Protein AF-A0A7C2ARU2-F1 (afdb_monomer_lite)

Foldseek 3Di:
DDDDDDDDQADDFDDKDFDDDDPVLQVQLCVQQVHSDDDSSLLSSCLSGMDTVNHRDHSVNCVRHDPVVSLVVLVVCVVVPSVVHNVVVVVVVPPPDPPDPDD

Sequence (103 aa):
MKVIRKEAKKLTVNTIEVREPVVEDLIRAEMIAGTSEGLKFALALISEIALFDGKKYTMEDLMHLGVRDFLGLSKAISGFGLEELAKELSSSQGKETLDSQKS

Secondary structure (DSSP, 8-state):
----------B--S-EEEPPP-HHHHHHHHHHHTSSSHHHHHHHHHHHHEEETTB---HHHHTTB-HHHHHHHHHHTGGGTTHHHHHHHHHHHTTSSSSS---

pLDDT: mean 78.81, std 15.44, range [41.94, 94.25]

Structure (mmCIF, N/CA/C/O backbone):
data_AF-A0A7C2ARU2-F1
#
_entry.id   AF-A0A7C2ARU2-F1
#
loop_
_atom_site.group_PDB
_atom_site.id
_atom_site.type_symbol
_atom_site.label_atom_id
_atom_site.label_alt_id
_atom_site.label_comp_id
_atom_site.label_asym_id
_atom_site.label_entity_id
_atom_site.label_seq_id
_atom_site.pdbx_PDB_ins_code
_atom_site.Cartn_x
_atom_site.Cartn_y
_atom_site.Cartn_z
_atom_site.occupancy
_atom_site.B_iso_or_equiv
_atom_site.auth_seq_id
_atom_site.auth_comp_id
_atom_site.auth_asym_id
_atom_site.auth_atom_id
_atom_site.pdbx_PDB_model_num
ATOM 1 N N . MET A 1 1 ? -30.084 -12.044 -14.812 1.00 52.22 1 MET A N 1
ATOM 2 C CA . MET A 1 1 ? -29.108 -12.419 -13.762 1.00 52.22 1 MET A CA 1
ATOM 3 C C . MET A 1 1 ? -29.348 -11.534 -12.546 1.00 52.22 1 MET A C 1
ATOM 5 O O . MET A 1 1 ? -29.447 -10.329 -12.727 1.00 52.22 1 MET A O 1
ATOM 9 N N . LYS A 1 2 ? -29.507 -12.092 -11.338 1.00 69.06 2 LYS A N 1
ATOM 10 C CA . LYS A 1 2 ? -29.722 -11.298 -10.115 1.00 69.06 2 LYS A CA 1
ATOM 11 C C . LYS A 1 2 ? -28.382 -11.100 -9.407 1.00 69.06 2 LYS A C 1
ATOM 13 O O . LYS A 1 2 ? -27.774 -12.077 -8.984 1.00 69.06 2 LYS A O 1
ATOM 18 N N . VAL A 1 3 ? -27.924 -9.856 -9.298 1.00 76.69 3 VAL A N 1
ATOM 19 C CA . VAL A 1 3 ? -26.685 -9.504 -8.587 1.00 76.69 3 VAL A CA 1
ATOM 20 C C . VAL A 1 3 ? -27.028 -9.194 -7.133 1.00 76.69 3 VAL A C 1
ATOM 22 O O . VAL A 1 3 ? -27.870 -8.342 -6.862 1.00 76.69 3 VAL A O 1
ATOM 25 N N . ILE A 1 4 ? -26.388 -9.891 -6.194 1.00 82.00 4 ILE A N 1
ATOM 26 C CA . ILE A 1 4 ? -26.550 -9.673 -4.751 1.00 82.00 4 ILE A CA 1
ATOM 27 C C . ILE A 1 4 ? -25.211 -9.169 -4.216 1.00 82.00 4 ILE A C 1
ATOM 29 O O . ILE A 1 4 ? -24.211 -9.882 -4.283 1.00 82.00 4 ILE A O 1
ATOM 33 N N . ARG A 1 5 ? -25.183 -7.938 -3.697 1.00 78.56 5 ARG A N 1
ATOM 34 C CA . ARG A 1 5 ? -23.985 -7.366 -3.070 1.00 78.56 5 ARG A CA 1
ATOM 35 C C . ARG A 1 5 ? -23.844 -7.929 -1.657 1.00 78.56 5 ARG A C 1
ATOM 37 O O . ARG A 1 5 ? -24.791 -7.870 -0.879 1.00 78.56 5 ARG A O 1
ATOM 44 N N . LYS A 1 6 ? -22.670 -8.473 -1.339 1.00 82.06 6 LYS A N 1
ATOM 45 C CA . LYS A 1 6 ? -22.298 -8.914 0.010 1.00 82.06 6 LYS A CA 1
ATOM 46 C C . LYS A 1 6 ? -21.176 -8.033 0.535 1.00 82.06 6 LYS A C 1
ATOM 48 O O . LYS A 1 6 ? -20.359 -7.543 -0.245 1.00 82.06 6 LYS A O 1
ATOM 53 N N . GLU A 1 7 ? -21.138 -7.841 1.846 1.00 74.75 7 GLU A N 1
ATOM 54 C CA . GLU A 1 7 ? -20.013 -7.168 2.482 1.00 74.75 7 GLU A CA 1
ATOM 55 C C . GLU A 1 7 ? -18.765 -8.048 2.410 1.00 74.75 7 GLU A C 1
ATOM 57 O O . GLU A 1 7 ? -18.801 -9.245 2.697 1.00 74.75 7 GLU A O 1
ATOM 62 N N . ALA A 1 8 ? -17.660 -7.440 1.989 1.00 75.62 8 ALA A N 1
ATOM 63 C CA . ALA A 1 8 ? -16.345 -8.054 2.047 1.00 75.62 8 ALA A CA 1
ATOM 64 C C . ALA A 1 8 ? -15.729 -7.799 3.427 1.00 75.62 8 ALA A C 1
ATOM 66 O O . ALA A 1 8 ? -15.949 -6.739 4.017 1.00 75.62 8 ALA A O 1
ATOM 67 N N . LYS A 1 9 ? -14.916 -8.741 3.912 1.00 73.94 9 LYS A N 1
ATOM 68 C CA . LYS A 1 9 ? -14.062 -8.519 5.082 1.00 73.94 9 LYS A CA 1
ATOM 69 C C . LYS A 1 9 ? -13.030 -7.453 4.703 1.00 73.94 9 LYS A C 1
ATOM 71 O O . LYS A 1 9 ? -12.187 -7.709 3.848 1.00 73.94 9 LYS A O 1
ATOM 76 N N . LYS A 1 10 ? -13.159 -6.259 5.279 1.00 76.69 10 LYS A N 1
ATOM 77 C CA . LYS A 1 10 ? -12.299 -5.106 4.993 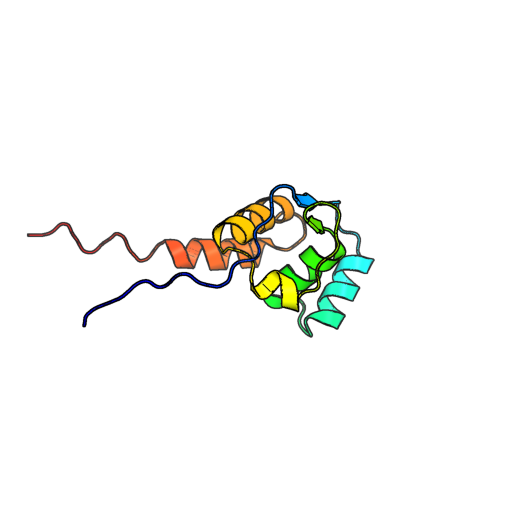1.00 76.69 10 LYS A CA 1
ATOM 78 C C . LYS A 1 10 ? -11.405 -4.815 6.183 1.00 76.69 10 LYS A C 1
ATOM 80 O O . LYS A 1 10 ? -11.853 -4.914 7.326 1.00 76.69 10 LYS A O 1
ATOM 85 N N . LEU A 1 11 ? -10.171 -4.427 5.895 1.00 79.62 11 LEU A N 1
ATOM 86 C CA . LEU A 1 11 ? -9.335 -3.739 6.862 1.00 79.62 11 LEU A CA 1
ATOM 87 C C . LEU A 1 11 ? -9.920 -2.336 7.067 1.00 79.62 11 LEU A C 1
ATOM 89 O O . LEU A 1 11 ? -10.026 -1.564 6.115 1.00 79.62 11 LEU A O 1
ATOM 93 N N . THR A 1 12 ? -10.350 -2.035 8.289 1.00 78.12 12 THR A N 1
ATOM 94 C CA . THR A 1 12 ? -10.858 -0.710 8.657 1.00 78.12 12 THR A CA 1
ATOM 95 C C . THR A 1 12 ? -9.718 0.070 9.285 1.00 78.12 12 THR A C 1
ATOM 97 O O . THR A 1 12 ? -9.170 -0.376 10.291 1.00 78.12 12 THR A O 1
ATOM 100 N N . VAL A 1 13 ? -9.367 1.208 8.693 1.00 80.75 13 VAL A N 1
ATOM 101 C CA . VAL A 1 13 ? -8.254 2.049 9.142 1.00 80.75 13 VAL A CA 1
ATOM 102 C C . VAL A 1 13 ? -8.738 3.486 9.233 1.00 80.75 13 VAL A C 1
ATOM 104 O O . VAL A 1 13 ? -9.455 3.936 8.337 1.00 80.75 13 VAL A O 1
ATOM 107 N N . ASN A 1 14 ? -8.372 4.199 10.297 1.00 84.12 14 ASN A N 1
ATOM 108 C CA . ASN A 1 14 ? -8.776 5.597 10.474 1.00 84.12 14 ASN A CA 1
ATOM 109 C C . ASN A 1 14 ? -7.679 6.563 10.026 1.00 84.12 14 ASN A C 1
ATOM 111 O O . ASN A 1 14 ? -7.974 7.561 9.368 1.00 84.12 14 ASN A O 1
ATOM 115 N N . THR A 1 15 ? -6.426 6.250 10.359 1.00 86.75 15 THR A N 1
ATOM 116 C CA . THR A 1 15 ? -5.271 7.098 10.059 1.00 86.75 15 THR A CA 1
ATOM 117 C C . THR A 1 15 ? -4.239 6.319 9.265 1.00 86.75 15 THR A C 1
ATOM 119 O O . THR A 1 15 ? -3.884 5.197 9.627 1.00 86.75 15 THR A O 1
ATOM 122 N N . ILE A 1 16 ? -3.731 6.934 8.196 1.00 89.50 16 ILE A N 1
ATOM 123 C CA . ILE A 1 16 ? -2.628 6.386 7.412 1.00 89.50 16 ILE A CA 1
ATOM 124 C C . ILE A 1 16 ? -1.528 7.436 7.328 1.00 89.50 16 ILE A C 1
ATOM 126 O O . ILE A 1 16 ? -1.741 8.536 6.818 1.00 89.50 16 ILE A O 1
ATOM 130 N N . GLU A 1 17 ? -0.362 7.090 7.853 1.00 90.25 17 GLU A N 1
ATOM 131 C CA . GLU A 1 17 ? 0.839 7.914 7.824 1.00 90.25 17 GLU A CA 1
ATOM 132 C C . GLU A 1 17 ? 1.767 7.349 6.761 1.00 90.25 17 GLU A C 1
ATOM 134 O O . GLU A 1 17 ? 2.186 6.199 6.853 1.00 90.25 17 GLU A O 1
ATOM 139 N N . VAL A 1 18 ? 2.073 8.145 5.742 1.00 90.12 18 VAL A N 1
ATOM 140 C CA . VAL A 1 18 ? 2.950 7.744 4.642 1.00 90.12 18 VAL A CA 1
ATOM 141 C C . VAL A 1 18 ? 4.200 8.603 4.703 1.00 90.12 18 VAL A C 1
ATOM 143 O O . VAL A 1 18 ? 4.102 9.831 4.716 1.00 90.12 18 VAL A O 1
ATOM 146 N N . ARG A 1 19 ? 5.371 7.967 4.737 1.00 91.12 19 ARG A N 1
ATOM 147 C CA . ARG A 1 19 ? 6.649 8.671 4.573 1.00 91.12 19 ARG A CA 1
ATOM 148 C C . ARG A 1 19 ? 7.096 8.650 3.117 1.00 91.12 19 ARG A C 1
ATOM 150 O O . ARG A 1 19 ? 6.686 7.789 2.342 1.00 91.12 19 ARG A O 1
ATOM 157 N N . GLU A 1 20 ? 7.995 9.565 2.783 1.00 88.56 20 GLU A N 1
ATOM 158 C CA . GLU A 1 20 ? 8.686 9.542 1.499 1.00 88.56 20 GLU A CA 1
ATOM 159 C C . GLU A 1 20 ? 9.461 8.214 1.334 1.00 88.56 20 GLU A C 1
ATOM 161 O O . GLU A 1 20 ? 10.196 7.813 2.254 1.00 88.56 20 GLU A O 1
ATOM 166 N N . PRO A 1 21 ? 9.265 7.492 0.214 1.00 90.06 21 PRO A N 1
ATOM 167 C CA . PRO A 1 21 ? 10.011 6.278 -0.082 1.00 90.06 21 PRO A CA 1
ATOM 168 C C . PRO A 1 21 ? 11.462 6.604 -0.433 1.00 90.06 21 PRO A C 1
ATOM 170 O O . PRO A 1 21 ? 11.751 7.561 -1.150 1.00 90.06 21 PRO A O 1
ATOM 173 N N . VAL A 1 22 ? 12.379 5.754 0.022 1.00 91.44 22 VAL A N 1
ATOM 174 C CA . VAL A 1 22 ? 13.779 5.752 -0.415 1.00 91.44 22 VAL A CA 1
ATOM 175 C C . VAL A 1 22 ? 14.043 4.574 -1.353 1.00 91.44 22 VAL A C 1
ATOM 177 O O . VAL A 1 22 ? 13.250 3.640 -1.444 1.00 91.44 22 VA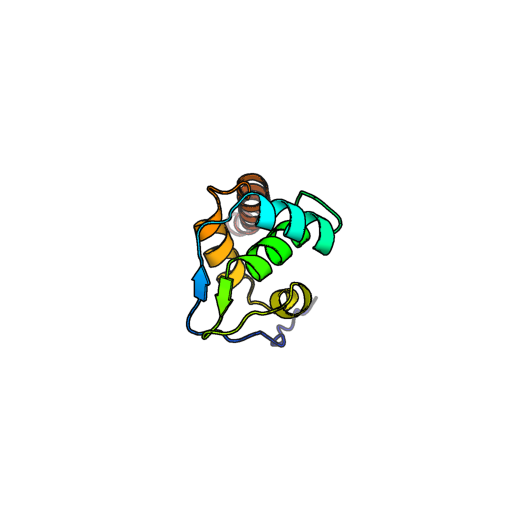L A O 1
ATOM 180 N N . VAL A 1 23 ? 15.190 4.581 -2.039 1.00 91.50 23 VAL A N 1
ATOM 181 C CA . VAL A 1 23 ? 15.568 3.518 -2.994 1.00 91.50 23 VAL A CA 1
ATOM 182 C C . VAL A 1 23 ? 15.540 2.126 -2.350 1.00 91.50 23 VAL A C 1
ATOM 184 O O . VAL A 1 23 ? 15.132 1.160 -2.988 1.00 91.50 23 VAL A O 1
ATOM 187 N N . GLU A 1 24 ? 15.924 2.016 -1.075 1.00 94.25 24 GLU A N 1
ATOM 188 C CA . GLU A 1 24 ? 15.873 0.750 -0.338 1.00 94.25 24 GLU A CA 1
ATOM 189 C C . GLU A 1 24 ? 14.449 0.176 -0.256 1.00 94.25 24 GLU A C 1
ATOM 191 O O . GLU A 1 24 ? 14.273 -1.036 -0.378 1.00 94.25 24 GLU A O 1
ATOM 196 N N . ASP A 1 25 ? 13.432 1.030 -0.118 1.00 93.44 25 ASP A N 1
ATOM 197 C CA . ASP A 1 25 ? 12.035 0.597 -0.057 1.00 93.44 25 ASP A CA 1
ATOM 198 C C . ASP A 1 25 ? 11.566 0.033 -1.393 1.00 93.44 25 ASP A C 1
ATOM 200 O O . ASP A 1 25 ? 10.834 -0.951 -1.416 1.00 93.44 25 ASP A O 1
ATOM 204 N N . LEU A 1 26 ? 12.021 0.615 -2.507 1.00 90.31 26 LEU A N 1
ATOM 205 C CA . LEU A 1 26 ? 11.708 0.115 -3.847 1.00 90.31 26 LEU A CA 1
ATOM 206 C C . LEU A 1 26 ? 12.303 -1.281 -4.059 1.00 90.31 26 LEU A C 1
ATOM 208 O O . LEU A 1 26 ? 11.605 -2.185 -4.514 1.00 90.31 26 LEU A O 1
ATOM 212 N N . ILE A 1 27 ? 13.563 -1.482 -3.658 1.00 93.00 27 ILE A N 1
ATOM 213 C CA . ILE A 1 27 ? 14.236 -2.787 -3.751 1.00 93.00 27 ILE A CA 1
ATOM 214 C C . ILE A 1 27 ? 13.524 -3.818 -2.864 1.00 93.00 27 ILE A C 1
ATOM 216 O O . ILE A 1 27 ? 13.281 -4.948 -3.288 1.00 93.00 27 ILE A O 1
ATOM 220 N N . ARG A 1 28 ? 13.149 -3.441 -1.635 1.00 94.06 28 ARG A N 1
ATOM 221 C CA . ARG A 1 28 ? 12.392 -4.317 -0.724 1.00 94.06 28 ARG A CA 1
ATOM 222 C C . ARG A 1 28 ? 11.015 -4.661 -1.280 1.00 94.06 28 ARG A C 1
ATOM 224 O O . ARG A 1 28 ? 10.634 -5.829 -1.247 1.00 94.06 28 ARG A O 1
ATOM 231 N N . ALA A 1 29 ? 10.303 -3.683 -1.831 1.00 92.69 29 ALA A N 1
ATOM 232 C CA . ALA A 1 29 ? 8.999 -3.887 -2.444 1.00 92.69 29 ALA A CA 1
ATOM 233 C C . ALA A 1 29 ? 9.071 -4.865 -3.623 1.00 92.69 29 ALA A C 1
ATOM 235 O O . ALA A 1 29 ? 8.244 -5.771 -3.709 1.00 92.69 29 ALA A O 1
ATOM 236 N N . GLU A 1 30 ? 10.085 -4.742 -4.483 1.00 91.50 30 GLU A N 1
ATOM 237 C CA . GLU A 1 30 ? 10.314 -5.674 -5.592 1.00 91.50 30 GLU A CA 1
ATOM 238 C C . GLU A 1 30 ? 10.616 -7.094 -5.088 1.00 91.50 30 GLU A C 1
ATOM 240 O O . GLU A 1 30 ? 10.027 -8.057 -5.583 1.00 91.50 30 GLU A O 1
ATOM 245 N N . MET A 1 31 ? 11.463 -7.234 -4.061 1.00 93.56 31 MET A N 1
ATOM 246 C CA . MET A 1 31 ? 11.771 -8.537 -3.454 1.00 93.56 31 MET A CA 1
ATOM 247 C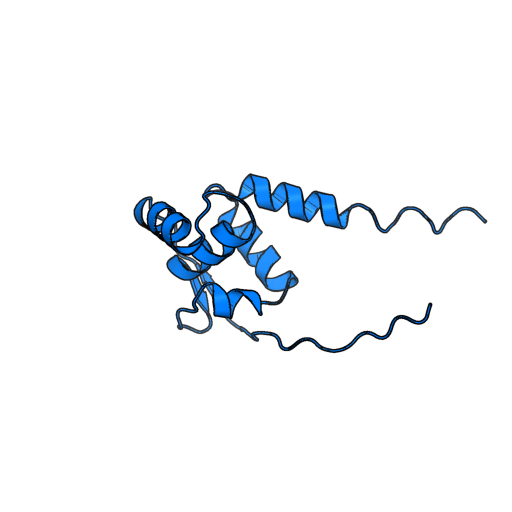 C . MET A 1 31 ? 10.532 -9.215 -2.852 1.00 93.56 31 MET A C 1
ATOM 249 O O . MET A 1 31 ? 10.386 -10.430 -2.976 1.00 93.56 31 MET A O 1
ATOM 253 N N . ILE A 1 32 ? 9.647 -8.446 -2.210 1.00 93.12 32 ILE A N 1
ATOM 254 C CA . ILE A 1 32 ? 8.403 -8.955 -1.612 1.00 93.12 32 ILE A CA 1
ATOM 255 C C . ILE A 1 32 ? 7.386 -9.312 -2.704 1.00 93.12 32 ILE A C 1
ATOM 257 O O . ILE A 1 32 ? 6.788 -10.387 -2.677 1.00 93.12 32 ILE A O 1
ATOM 261 N N . ALA A 1 33 ? 7.189 -8.425 -3.681 1.00 90.88 33 ALA A N 1
ATOM 262 C CA . ALA A 1 33 ? 6.172 -8.590 -4.716 1.00 90.88 33 ALA A CA 1
ATOM 263 C C . ALA A 1 33 ? 6.565 -9.601 -5.808 1.00 90.88 33 ALA A C 1
ATOM 265 O O . ALA A 1 33 ? 5.682 -10.142 -6.485 1.00 90.88 33 ALA A O 1
ATOM 266 N N . GLY A 1 34 ? 7.867 -9.828 -6.014 1.00 91.69 34 GLY A N 1
ATOM 267 C CA . GLY A 1 34 ? 8.413 -10.606 -7.130 1.00 91.69 34 GLY A CA 1
ATOM 268 C C . GLY A 1 34 ? 8.244 -9.923 -8.493 1.00 91.69 34 GLY A C 1
ATOM 269 O O . GLY A 1 34 ? 8.316 -10.582 -9.529 1.00 91.69 34 GLY A O 1
ATOM 270 N N . THR A 1 35 ? 7.947 -8.624 -8.500 1.00 87.19 35 THR A N 1
ATOM 271 C CA . THR A 1 35 ? 7.747 -7.792 -9.690 1.00 87.19 35 THR A CA 1
ATOM 272 C C . THR A 1 35 ? 8.002 -6.331 -9.335 1.00 87.19 35 THR A C 1
ATOM 274 O O . THR A 1 35 ? 7.751 -5.923 -8.202 1.00 87.19 35 THR A O 1
ATOM 277 N N . SER A 1 36 ? 8.476 -5.549 -10.301 1.00 82.81 36 SER A N 1
ATOM 278 C CA . SER A 1 36 ? 8.699 -4.106 -10.179 1.00 82.81 36 SER A CA 1
ATOM 279 C C . SER A 1 36 ? 7.470 -3.266 -10.553 1.00 82.81 36 SER A C 1
ATOM 281 O O . SER A 1 36 ? 7.534 -2.042 -10.516 1.00 82.81 36 SER A O 1
ATOM 283 N N . GLU A 1 37 ? 6.358 -3.896 -10.954 1.00 81.31 37 GLU A N 1
ATOM 284 C CA . GLU A 1 37 ? 5.202 -3.201 -11.530 1.00 81.31 37 GLU A CA 1
ATOM 285 C C . GLU A 1 37 ? 3.851 -3.735 -11.015 1.00 81.31 37 GLU A C 1
ATOM 287 O O . GLU A 1 37 ? 3.725 -4.827 -10.451 1.00 81.31 37 GLU A O 1
ATOM 292 N N . GLY A 1 38 ? 2.801 -2.936 -11.223 1.00 82.69 38 GLY A N 1
ATOM 293 C CA . GLY A 1 38 ? 1.412 -3.306 -10.949 1.00 82.69 38 GLY A CA 1
ATOM 294 C C . GLY A 1 38 ? 0.994 -3.280 -9.472 1.00 82.69 38 GLY A C 1
ATOM 295 O O . GLY A 1 38 ? 1.682 -2.769 -8.586 1.00 82.69 38 GLY A O 1
ATOM 296 N N . LEU A 1 39 ? -0.194 -3.837 -9.199 1.00 84.31 39 LEU A N 1
ATOM 297 C CA . LEU A 1 39 ? -0.848 -3.784 -7.879 1.00 84.31 39 LEU A CA 1
ATOM 298 C C . LEU A 1 39 ? -0.025 -4.436 -6.760 1.00 84.31 39 LEU A C 1
ATOM 300 O O . LEU A 1 39 ? -0.057 -3.965 -5.627 1.00 84.31 39 LEU A O 1
ATOM 304 N N . LYS A 1 40 ? 0.699 -5.520 -7.061 1.00 88.94 40 LYS A N 1
ATOM 305 C CA . LYS A 1 40 ? 1.500 -6.237 -6.058 1.00 88.94 40 LYS A CA 1
ATOM 306 C C . LYS A 1 40 ? 2.682 -5.402 -5.586 1.00 88.94 40 LYS A C 1
ATOM 308 O O . LYS A 1 40 ? 2.863 -5.255 -4.384 1.00 88.94 40 LYS A O 1
ATOM 313 N N . PHE A 1 41 ? 3.421 -4.819 -6.529 1.00 89.31 41 PHE A N 1
ATOM 314 C CA . PHE A 1 41 ? 4.519 -3.910 -6.220 1.00 89.31 41 PHE A CA 1
ATOM 315 C C . PHE A 1 41 ? 4.029 -2.709 -5.408 1.00 89.31 41 PHE A C 1
ATOM 317 O O . PHE A 1 41 ? 4.605 -2.378 -4.379 1.00 89.31 41 PHE A O 1
ATOM 324 N N . ALA A 1 42 ? 2.904 -2.115 -5.809 1.00 87.31 42 ALA A N 1
ATOM 325 C CA . ALA A 1 42 ? 2.300 -1.006 -5.081 1.00 87.31 42 ALA A CA 1
ATOM 326 C C . ALA A 1 42 ? 1.929 -1.351 -3.635 1.00 87.31 42 ALA A C 1
ATOM 328 O O . ALA A 1 42 ? 2.230 -0.581 -2.728 1.00 87.31 42 ALA A O 1
ATOM 329 N N . LEU A 1 43 ? 1.290 -2.500 -3.404 1.00 90.94 43 LEU A N 1
ATOM 330 C CA . LEU A 1 43 ? 0.947 -2.944 -2.052 1.00 90.94 43 LEU A CA 1
ATOM 331 C C . LEU A 1 43 ? 2.199 -3.232 -1.217 1.00 90.94 43 LEU A C 1
ATOM 333 O O . LEU A 1 43 ? 2.244 -2.843 -0.051 1.00 90.94 43 LEU A O 1
ATOM 337 N N . ALA A 1 44 ? 3.218 -3.853 -1.813 1.00 92.81 44 ALA A N 1
ATOM 338 C CA . ALA A 1 44 ? 4.494 -4.097 -1.150 1.00 92.81 44 ALA A CA 1
ATOM 339 C C . ALA A 1 44 ? 5.201 -2.781 -0.782 1.00 92.81 44 ALA A C 1
ATOM 341 O O . ALA A 1 44 ? 5.635 -2.608 0.356 1.00 92.81 44 ALA A O 1
ATOM 342 N N . LEU A 1 45 ? 5.232 -1.804 -1.688 1.00 91.25 45 LEU A N 1
ATOM 343 C CA . LEU A 1 45 ? 5.801 -0.489 -1.405 1.00 91.25 45 LEU A CA 1
ATOM 344 C C . LEU A 1 45 ? 5.041 0.215 -0.279 1.00 91.25 45 LEU A C 1
ATOM 346 O O . LEU A 1 45 ? 5.660 0.689 0.670 1.00 91.25 45 LEU A O 1
ATOM 350 N N . ILE A 1 46 ? 3.705 0.220 -0.333 1.00 92.00 46 ILE A N 1
ATOM 351 C CA . ILE A 1 46 ? 2.863 0.791 0.726 1.00 92.00 46 ILE A CA 1
ATOM 352 C C . ILE A 1 46 ? 3.155 0.117 2.076 1.00 92.00 46 ILE A C 1
ATOM 354 O O . ILE A 1 46 ? 3.262 0.820 3.077 1.00 92.00 46 ILE A O 1
ATOM 358 N N . SER A 1 47 ? 3.344 -1.206 2.126 1.00 93.88 47 SER A N 1
ATOM 359 C CA . SER A 1 47 ? 3.684 -1.900 3.382 1.00 93.88 47 SER A CA 1
ATOM 360 C C . SER A 1 47 ? 5.022 -1.461 3.993 1.00 93.88 47 SER A C 1
ATOM 362 O O . SER A 1 47 ? 5.186 -1.464 5.218 1.00 93.88 47 SER A O 1
ATOM 364 N N . GLU A 1 48 ? 5.972 -1.013 3.170 1.00 94.06 48 GLU A N 1
ATOM 365 C CA . GLU A 1 48 ? 7.279 -0.556 3.646 1.00 94.06 48 GLU A CA 1
ATOM 366 C C . GLU A 1 48 ? 7.254 0.882 4.182 1.00 94.06 48 GLU A C 1
ATOM 368 O O . GLU A 1 48 ? 7.966 1.197 5.152 1.00 94.06 48 GLU A O 1
ATOM 373 N N . ILE A 1 49 ? 6.417 1.737 3.585 1.00 92.44 49 ILE A N 1
ATOM 374 C CA . ILE A 1 49 ? 6.441 3.194 3.795 1.00 92.44 49 ILE A CA 1
ATOM 375 C C . ILE A 1 49 ? 5.225 3.753 4.540 1.00 92.44 49 ILE A C 1
ATOM 377 O O . ILE A 1 49 ? 5.234 4.933 4.890 1.00 92.44 49 ILE A O 1
ATOM 381 N N . ALA A 1 50 ? 4.190 2.947 4.783 1.00 92.31 50 ALA A N 1
ATOM 382 C CA . ALA A 1 50 ? 2.977 3.394 5.455 1.00 92.31 50 ALA A CA 1
ATOM 383 C C . ALA A 1 50 ? 2.770 2.730 6.824 1.00 92.31 50 ALA A C 1
ATOM 385 O O . ALA A 1 50 ? 3.032 1.541 7.023 1.00 92.31 50 ALA A O 1
ATOM 386 N N . LEU A 1 51 ? 2.247 3.515 7.763 1.00 92.94 51 LEU A N 1
ATOM 387 C CA . LEU A 1 51 ? 1.693 3.048 9.028 1.00 92.94 51 LEU A CA 1
ATOM 388 C C . LEU A 1 51 ? 0.187 3.283 9.029 1.00 92.94 51 LEU A C 1
ATOM 390 O O . LEU A 1 51 ? -0.292 4.347 8.651 1.00 92.94 51 LEU A O 1
ATOM 394 N N . PHE A 1 52 ? -0.553 2.292 9.497 1.00 91.94 52 PHE A N 1
ATOM 395 C CA . PHE A 1 52 ? -2.008 2.275 9.541 1.00 91.94 52 PHE A CA 1
ATOM 396 C C . PHE A 1 52 ? -2.413 2.177 11.010 1.00 91.94 52 PHE A C 1
ATOM 398 O O . PHE A 1 52 ? -2.112 1.180 11.673 1.00 91.94 52 PHE A O 1
ATOM 405 N N . ASP A 1 53 ? -3.020 3.235 11.543 1.00 90.56 53 ASP A N 1
ATOM 406 C CA . ASP A 1 53 ? -3.291 3.393 12.978 1.00 90.56 53 ASP A CA 1
ATOM 407 C C . ASP A 1 53 ? -2.037 3.123 13.850 1.00 90.56 53 ASP A C 1
ATOM 409 O O . ASP A 1 53 ? -2.093 2.461 14.890 1.00 90.56 53 ASP A O 1
ATOM 413 N N . GLY A 1 54 ? -0.872 3.589 13.380 1.00 91.00 54 GLY A N 1
ATOM 414 C CA . GLY A 1 54 ? 0.427 3.417 14.041 1.00 91.00 54 GLY A CA 1
ATOM 415 C C . GLY A 1 54 ? 1.060 2.025 13.902 1.00 91.00 54 GLY A C 1
ATOM 416 O O . GLY A 1 54 ? 2.080 1.757 14.539 1.00 91.00 54 GLY A O 1
ATOM 417 N N . LYS A 1 55 ? 0.489 1.124 13.091 1.00 92.69 55 LYS A N 1
ATOM 418 C CA . LYS A 1 55 ? 1.005 -0.239 12.876 1.00 92.69 55 LYS A CA 1
ATOM 419 C C . LYS A 1 55 ? 1.467 -0.457 11.439 1.00 92.69 55 LYS A C 1
ATOM 421 O O . LYS A 1 55 ? 0.841 0.025 10.498 1.00 92.69 55 LYS A O 1
ATOM 426 N N . LYS A 1 56 ? 2.534 -1.244 11.275 1.00 92.81 56 LYS A N 1
ATOM 427 C CA . LYS A 1 56 ? 2.897 -1.820 9.975 1.00 92.81 56 LYS A CA 1
ATOM 428 C C . LYS A 1 56 ? 1.982 -2.999 9.658 1.00 92.81 56 LYS A C 1
ATOM 430 O O . LYS A 1 56 ? 1.706 -3.818 10.534 1.00 92.81 56 LYS A O 1
ATOM 435 N N . TYR A 1 57 ? 1.571 -3.082 8.402 1.00 93.44 57 TYR A N 1
ATOM 436 C CA . TYR A 1 57 ? 0.856 -4.220 7.835 1.00 93.44 57 TYR A CA 1
ATOM 437 C C . TYR A 1 57 ? 1.673 -4.811 6.699 1.00 93.44 57 TYR A C 1
ATOM 439 O O . TYR A 1 57 ? 2.396 -4.084 6.022 1.00 93.44 57 TYR A O 1
ATOM 447 N N . THR A 1 58 ? 1.557 -6.119 6.507 1.00 92.94 58 THR A N 1
ATOM 448 C CA . THR A 1 58 ? 2.202 -6.821 5.393 1.00 92.94 58 THR A CA 1
ATOM 449 C C . THR A 1 58 ? 1.463 -6.571 4.082 1.00 92.94 58 THR A C 1
ATOM 451 O O . THR A 1 58 ? 0.316 -6.116 4.077 1.00 92.94 58 THR A O 1
ATOM 454 N N . MET A 1 59 ? 2.092 -6.900 2.954 1.00 91.38 59 MET A N 1
ATOM 455 C CA . MET A 1 59 ? 1.427 -6.860 1.651 1.00 91.38 59 MET A CA 1
ATOM 456 C C . MET A 1 59 ? 0.128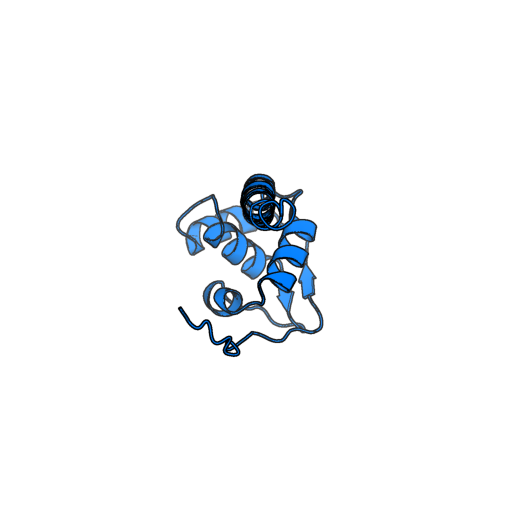 -7.686 1.664 1.00 91.38 59 MET A C 1
ATOM 458 O O . MET A 1 59 ? -0.889 -7.234 1.136 1.00 91.38 59 MET A O 1
ATOM 462 N N . GLU A 1 60 ? 0.144 -8.862 2.295 1.00 90.94 60 GLU A N 1
ATOM 463 C CA . GLU A 1 60 ? -0.996 -9.775 2.409 1.00 90.94 60 GLU A CA 1
ATOM 464 C C . GLU A 1 60 ? -2.148 -9.160 3.208 1.00 90.94 60 GLU A C 1
ATOM 466 O O . GLU A 1 60 ? -3.308 -9.260 2.802 1.00 90.94 60 GLU A O 1
ATOM 471 N N . ASP A 1 61 ? -1.843 -8.472 4.308 1.00 90.56 61 ASP A N 1
ATOM 472 C CA . ASP A 1 61 ? -2.856 -7.767 5.096 1.00 90.56 61 ASP A CA 1
ATOM 473 C C . ASP A 1 61 ? -3.506 -6.637 4.281 1.00 90.56 61 ASP A C 1
ATOM 475 O O . ASP A 1 61 ? -4.729 -6.450 4.305 1.00 90.56 61 ASP A O 1
ATOM 479 N N . LEU A 1 62 ? -2.696 -5.908 3.507 1.00 90.19 62 LEU A N 1
ATOM 480 C CA . LEU A 1 62 ? -3.151 -4.799 2.669 1.00 90.19 62 LEU A CA 1
ATOM 481 C C . LEU A 1 62 ? -3.980 -5.246 1.459 1.00 90.19 62 LEU A C 1
ATOM 483 O O . LEU A 1 62 ? -4.739 -4.440 0.920 1.00 90.19 62 LEU A O 1
ATOM 487 N N . MET A 1 63 ? -3.946 -6.525 1.071 1.00 88.94 63 MET A N 1
ATOM 488 C CA . MET A 1 63 ? -4.874 -7.063 0.063 1.00 88.94 63 MET A CA 1
ATOM 489 C C . MET A 1 63 ? -6.344 -6.981 0.504 1.00 88.94 63 MET A C 1
ATOM 491 O O . MET A 1 63 ? -7.248 -7.042 -0.332 1.00 88.94 63 MET A O 1
ATOM 495 N N . HIS A 1 64 ? -6.598 -6.834 1.806 1.00 89.38 64 HIS A N 1
ATOM 496 C CA . HIS A 1 64 ? -7.936 -6.647 2.365 1.00 89.38 64 HIS A CA 1
ATOM 497 C C . HIS A 1 64 ? -8.318 -5.173 2.559 1.00 89.38 64 HIS A C 1
ATOM 499 O O . HIS A 1 64 ? -9.388 -4.881 3.109 1.00 89.38 64 HIS A O 1
ATOM 505 N N . LEU A 1 65 ? -7.476 -4.240 2.106 1.00 87.19 65 LEU A N 1
ATOM 506 C CA . LEU A 1 65 ? -7.773 -2.816 2.135 1.00 87.19 65 LEU A CA 1
ATOM 507 C C . LEU A 1 65 ? -8.951 -2.490 1.205 1.00 87.19 65 LEU A C 1
ATOM 509 O O . LEU A 1 65 ? -9.117 -3.060 0.122 1.00 87.19 65 LEU A O 1
ATOM 513 N N . GLY A 1 66 ? -9.799 -1.552 1.627 1.00 85.81 66 GLY A N 1
ATOM 514 C CA . GLY A 1 66 ? -10.864 -1.048 0.773 1.00 85.81 66 GLY A CA 1
ATOM 515 C C . GLY A 1 66 ? -10.295 -0.419 -0.500 1.00 85.81 66 GLY A C 1
ATOM 516 O O . GLY A 1 66 ? -9.364 0.376 -0.447 1.00 85.81 66 GLY A O 1
ATOM 517 N N . VAL A 1 67 ? -10.902 -0.705 -1.657 1.00 84.00 67 VAL A N 1
ATOM 518 C CA . VAL A 1 67 ? -10.467 -0.133 -2.951 1.00 84.00 67 VAL A CA 1
ATOM 519 C C . VAL A 1 67 ? -10.426 1.400 -2.917 1.00 84.00 67 VAL A C 1
ATOM 521 O O . VAL A 1 67 ? -9.563 2.009 -3.537 1.00 84.00 67 VAL A O 1
ATOM 524 N N . ARG A 1 68 ? -11.337 2.044 -2.175 1.00 82.88 68 ARG A N 1
ATOM 525 C CA . ARG A 1 68 ? -11.339 3.506 -2.010 1.00 82.88 68 ARG A CA 1
ATOM 526 C C . ARG A 1 68 ? -10.112 4.007 -1.254 1.00 82.88 68 ARG A C 1
ATOM 528 O O . ARG A 1 68 ? -9.517 4.988 -1.682 1.00 82.88 68 ARG A O 1
ATOM 535 N N . ASP A 1 69 ? -9.743 3.322 -0.179 1.00 84.44 69 ASP A N 1
ATOM 536 C CA . ASP A 1 69 ? -8.599 3.686 0.655 1.00 84.44 69 ASP A CA 1
ATOM 537 C C . ASP A 1 69 ? -7.301 3.441 -0.117 1.00 84.44 69 ASP A C 1
ATOM 539 O O . ASP A 1 69 ? -6.442 4.316 -0.182 1.00 84.44 69 ASP A O 1
ATOM 543 N N . PHE A 1 70 ? -7.222 2.313 -0.830 1.00 85.62 70 PHE A N 1
ATOM 544 C CA . PHE A 1 70 ? -6.118 2.014 -1.739 1.00 85.62 70 PHE A CA 1
ATOM 545 C C . PHE A 1 70 ? -5.933 3.095 -2.814 1.00 85.62 70 PHE A C 1
ATOM 547 O O . PHE A 1 70 ? -4.819 3.560 -3.031 1.00 85.62 70 PHE A O 1
ATOM 554 N N . LEU A 1 71 ? -7.016 3.547 -3.455 1.00 82.19 71 LEU A N 1
ATOM 555 C CA . LEU A 1 71 ? -6.961 4.628 -4.448 1.00 82.19 71 LEU A CA 1
ATOM 556 C C . LEU A 1 71 ? -6.581 5.984 -3.842 1.00 82.19 71 LEU A C 1
ATOM 558 O O . LEU A 1 71 ? -5.983 6.823 -4.517 1.00 82.19 71 LEU A O 1
ATOM 562 N N . GLY A 1 72 ? -6.959 6.231 -2.587 1.00 81.94 72 GLY A N 1
ATOM 563 C CA . GLY A 1 72 ? -6.512 7.406 -1.843 1.00 81.94 72 GLY A CA 1
ATOM 564 C C . GLY A 1 72 ? -4.998 7.383 -1.644 1.00 81.94 72 GLY A C 1
ATOM 565 O O . GLY A 1 72 ? -4.320 8.362 -1.956 1.00 81.94 72 GLY A O 1
ATOM 566 N N . LEU A 1 73 ? -4.466 6.236 -1.218 1.00 82.88 73 LEU A N 1
ATOM 567 C CA . LEU A 1 73 ? -3.029 6.036 -1.034 1.00 82.88 73 LEU A CA 1
ATOM 568 C C . LEU A 1 73 ? -2.262 6.113 -2.346 1.00 82.88 73 LEU A C 1
ATOM 570 O O . LEU A 1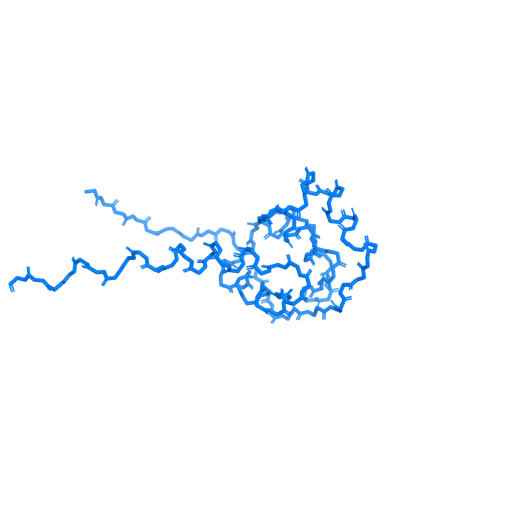 73 ? -1.260 6.816 -2.409 1.00 82.88 73 LEU A O 1
ATOM 574 N N . SER A 1 74 ? -2.753 5.465 -3.405 1.00 78.62 74 SER A N 1
ATOM 575 C CA . SER A 1 74 ? -2.084 5.463 -4.709 1.00 78.62 74 SER A CA 1
ATOM 576 C C . SER A 1 74 ? -1.920 6.877 -5.269 1.00 78.62 74 SER A C 1
ATOM 578 O O . SER A 1 74 ? -0.927 7.167 -5.926 1.00 78.62 74 SER A O 1
ATOM 580 N N . LYS A 1 75 ? -2.875 7.776 -4.995 1.00 78.06 75 LYS A N 1
ATOM 581 C CA . LYS A 1 75 ? -2.770 9.199 -5.350 1.00 78.06 75 LYS A CA 1
ATOM 582 C C . LYS A 1 75 ? -1.742 9.936 -4.499 1.00 78.06 75 LYS A C 1
ATOM 584 O O . LYS A 1 75 ? -1.017 10.762 -5.037 1.00 78.06 75 LYS A O 1
ATOM 589 N N . ALA A 1 76 ? -1.670 9.641 -3.202 1.00 76.56 76 ALA A N 1
ATOM 590 C CA . ALA A 1 76 ? -0.690 10.255 -2.306 1.00 76.56 76 ALA A CA 1
ATOM 591 C C . ALA A 1 76 ? 0.758 9.878 -2.670 1.00 76.56 76 ALA A C 1
ATOM 593 O O . ALA A 1 76 ? 1.668 10.669 -2.443 1.00 76.56 76 ALA A O 1
ATOM 594 N N . ILE A 1 77 ? 0.959 8.698 -3.266 1.00 76.88 77 ILE A N 1
ATOM 595 C CA . ILE A 1 77 ? 2.282 8.169 -3.630 1.00 76.88 77 ILE A CA 1
ATOM 596 C C . ILE A 1 77 ? 2.566 8.179 -5.138 1.00 76.88 77 ILE A C 1
ATOM 598 O O . ILE A 1 77 ? 3.587 7.634 -5.555 1.00 76.88 77 ILE A O 1
ATOM 602 N N . SER A 1 78 ? 1.696 8.767 -5.976 1.00 69.00 78 SER A N 1
ATOM 603 C CA . SER A 1 78 ? 1.823 8.631 -7.438 1.00 69.00 78 SER A CA 1
ATOM 604 C C . SER A 1 78 ? 3.155 9.165 -7.966 1.00 69.00 78 SER A C 1
ATOM 606 O O . SER A 1 78 ? 3.692 8.570 -8.891 1.00 69.00 78 SER A O 1
ATOM 608 N N . GLY A 1 79 ? 3.727 10.188 -7.317 1.00 64.00 79 GLY A N 1
ATOM 609 C CA . GLY A 1 79 ? 5.013 10.792 -7.686 1.00 64.00 79 GLY A CA 1
ATOM 610 C C . GLY A 1 79 ? 6.256 9.936 -7.412 1.00 64.00 79 GLY A C 1
ATOM 611 O O . GLY A 1 79 ? 7.364 10.382 -7.696 1.00 64.00 79 GLY A O 1
ATOM 612 N N . PHE A 1 80 ? 6.097 8.723 -6.875 1.00 65.62 80 PHE A N 1
ATOM 613 C CA . PHE A 1 80 ? 7.202 7.814 -6.547 1.00 65.62 80 PHE A CA 1
ATOM 614 C C . PHE A 1 80 ? 7.257 6.569 -7.450 1.00 65.62 80 PHE A C 1
ATOM 616 O O . PHE A 1 80 ? 7.746 5.521 -7.035 1.00 65.62 80 PHE A O 1
ATOM 623 N N . GLY A 1 81 ? 6.748 6.667 -8.685 1.00 60.34 81 GLY A N 1
ATOM 624 C CA . GLY A 1 81 ? 6.784 5.572 -9.667 1.00 60.34 81 GLY A CA 1
ATOM 625 C C . GLY A 1 81 ? 5.511 4.724 -9.732 1.00 60.34 81 GLY A C 1
ATOM 626 O O . GLY A 1 81 ? 5.506 3.667 -10.355 1.00 60.34 81 GLY A O 1
ATOM 627 N N . LEU A 1 82 ? 4.412 5.188 -9.127 1.00 66.12 82 LEU A N 1
ATOM 628 C CA . LEU A 1 82 ? 3.099 4.532 -9.188 1.00 66.12 82 LEU A CA 1
ATOM 629 C C . LEU A 1 82 ? 2.166 5.104 -10.271 1.00 66.12 82 LEU A C 1
ATOM 631 O O . LEU A 1 82 ? 0.990 4.731 -10.339 1.00 66.12 82 LEU A O 1
ATOM 635 N N . GLU A 1 83 ? 2.659 6.009 -11.121 1.00 65.69 83 GLU A N 1
ATOM 636 C CA . GLU A 1 83 ? 1.866 6.642 -12.181 1.00 65.69 83 GLU A CA 1
ATOM 637 C C . GLU A 1 83 ? 1.210 5.638 -13.137 1.00 65.69 83 GLU A C 1
ATOM 639 O O . GLU A 1 83 ? 0.062 5.839 -13.542 1.00 65.69 83 GLU A O 1
ATOM 644 N N . GLU A 1 84 ? 1.907 4.554 -13.483 1.00 61.94 84 GLU A N 1
ATOM 645 C CA . GLU A 1 84 ? 1.385 3.550 -14.415 1.00 61.94 84 GLU A CA 1
ATOM 646 C C . GLU A 1 84 ? 0.164 2.833 -13.817 1.00 61.94 84 GLU A C 1
ATOM 648 O O . GLU A 1 84 ? -0.870 2.683 -14.468 1.00 61.94 84 GLU A O 1
ATOM 653 N N . LEU A 1 85 ? 0.203 2.546 -12.513 1.00 63.19 85 LEU A N 1
ATOM 654 C CA . LEU A 1 85 ? -0.929 1.970 -11.794 1.00 63.19 85 LEU A CA 1
ATOM 655 C C . LEU A 1 85 ? -2.099 2.955 -11.655 1.00 63.19 85 LEU A C 1
ATOM 657 O O . LEU A 1 85 ? -3.267 2.574 -11.784 1.00 63.19 85 LEU A O 1
ATOM 661 N N . ALA A 1 86 ? -1.808 4.236 -11.414 1.00 64.19 86 ALA A N 1
ATOM 662 C CA . ALA A 1 86 ? -2.836 5.271 -11.372 1.00 64.19 86 ALA A CA 1
ATOM 663 C C . ALA A 1 86 ? -3.579 5.385 -12.720 1.00 64.19 86 ALA A C 1
ATOM 665 O O . ALA A 1 86 ? -4.803 5.573 -12.732 1.00 64.19 86 ALA A O 1
ATOM 666 N N . LYS A 1 87 ? -2.879 5.210 -13.850 1.00 65.06 87 LYS A N 1
ATOM 667 C CA . LYS A 1 87 ? -3.487 5.150 -15.192 1.00 65.06 87 LYS A CA 1
ATOM 668 C C . LYS A 1 87 ? -4.333 3.891 -15.406 1.00 65.06 87 LYS A C 1
ATOM 670 O O . LYS A 1 87 ? -5.449 4.001 -15.923 1.00 65.06 87 LYS A O 1
ATOM 675 N N . GLU A 1 88 ? -3.863 2.714 -14.993 1.00 64.62 88 GLU A N 1
ATOM 676 C CA . GLU A 1 88 ? -4.620 1.453 -15.112 1.00 64.62 88 GLU A CA 1
ATOM 677 C C . GLU A 1 88 ? -5.935 1.473 -14.311 1.00 64.62 88 GLU A C 1
ATOM 679 O O . GLU A 1 88 ? -6.993 1.042 -14.785 1.00 64.62 88 GLU A O 1
ATOM 684 N N . LEU A 1 89 ? -5.912 2.046 -13.107 1.00 65.62 89 LEU A N 1
ATOM 685 C CA . LEU A 1 89 ? -7.104 2.154 -12.262 1.00 65.62 89 LEU A CA 1
ATOM 686 C C . LEU A 1 89 ? -8.088 3.210 -12.776 1.00 65.62 89 LEU A C 1
ATOM 688 O O . LEU A 1 89 ? -9.303 2.997 -12.740 1.00 65.62 89 LEU A O 1
ATOM 692 N N . SER A 1 90 ? -7.575 4.331 -13.291 1.00 62.25 90 SER A N 1
ATOM 693 C CA . SER A 1 90 ? -8.401 5.397 -13.873 1.00 62.25 90 SER A CA 1
ATOM 694 C C . SER A 1 90 ? -9.082 4.947 -15.168 1.00 62.25 90 SER A C 1
ATOM 696 O O . SER A 1 90 ? -10.261 5.228 -15.380 1.00 62.25 90 SER A O 1
ATOM 698 N N . SER A 1 91 ? -8.376 4.195 -16.018 1.00 61.25 91 SER A N 1
ATOM 699 C CA . SER A 1 91 ? -8.943 3.639 -17.254 1.00 61.25 91 SER A CA 1
ATOM 700 C C . SER A 1 91 ? -10.011 2.567 -16.988 1.00 61.25 91 SER A C 1
ATOM 702 O O . SER A 1 91 ? -10.982 2.471 -17.740 1.00 61.25 91 SER A O 1
ATOM 704 N N . SER A 1 92 ? -9.904 1.832 -15.876 1.00 57.03 92 SER A N 1
ATOM 705 C CA . SER A 1 92 ? -10.896 0.829 -15.459 1.00 57.03 92 SER A CA 1
ATOM 706 C C . SER A 1 92 ? -12.205 1.431 -14.917 1.00 57.03 92 SER A C 1
ATOM 708 O O . SER A 1 92 ? -13.250 0.789 -15.000 1.00 57.03 92 SER A O 1
ATOM 710 N N . GLN A 1 93 ? -12.195 2.668 -14.406 1.00 56.53 93 GLN A N 1
ATOM 711 C CA . GLN A 1 93 ? -13.405 3.360 -13.918 1.00 56.53 93 GLN A CA 1
ATOM 712 C C . GLN A 1 93 ? -14.197 4.079 -15.025 1.00 56.53 93 GLN A C 1
ATOM 714 O O . GLN A 1 93 ? -15.345 4.463 -14.811 1.00 56.53 93 GLN A O 1
ATOM 719 N N . GLY A 1 94 ? -13.619 4.243 -16.218 1.00 45.34 94 GLY A N 1
ATOM 720 C CA . GLY A 1 94 ? -14.201 5.033 -17.309 1.00 45.34 94 GLY A CA 1
ATOM 721 C C . GLY A 1 94 ? 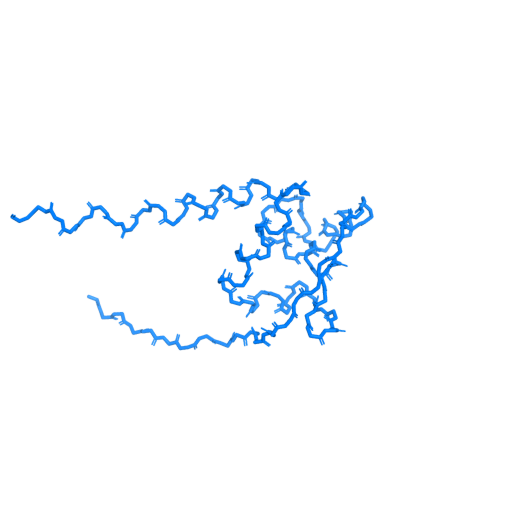-15.190 4.309 -18.232 1.00 45.34 94 GLY A C 1
ATOM 722 O O . GLY A 1 94 ? -15.619 4.910 -19.213 1.00 45.34 94 GLY A O 1
ATOM 723 N N . LYS A 1 95 ? -15.543 3.038 -17.984 1.00 44.56 95 LYS A N 1
ATOM 724 C CA . LYS A 1 95 ? -16.330 2.224 -18.940 1.00 44.56 95 LYS A CA 1
ATOM 725 C C . LYS A 1 95 ? -17.769 1.874 -18.544 1.00 44.56 95 LYS A C 1
ATOM 727 O O . LYS A 1 95 ? -18.428 1.183 -19.311 1.00 44.56 95 LYS A O 1
ATOM 732 N N . GLU A 1 96 ? -18.302 2.382 -17.432 1.00 44.88 96 GLU A N 1
ATOM 733 C CA . GLU A 1 96 ? -19.642 1.988 -16.943 1.00 44.88 96 GLU A CA 1
ATOM 734 C C . GLU A 1 96 ? -20.693 3.120 -16.872 1.00 44.88 96 GLU A C 1
ATOM 736 O O . GLU A 1 96 ? -21.610 3.063 -16.058 1.00 44.88 96 GLU A O 1
ATOM 741 N N . THR A 1 97 ? -20.618 4.150 -17.728 1.00 42.62 97 THR A N 1
ATOM 742 C CA . THR A 1 97 ? -21.620 5.248 -17.734 1.00 42.62 97 THR A CA 1
ATOM 743 C C . THR A 1 97 ? -22.196 5.656 -19.098 1.00 42.62 97 THR A C 1
ATOM 745 O O . THR A 1 97 ? -22.887 6.668 -19.170 1.00 42.62 97 THR A O 1
ATOM 748 N N . LEU A 1 98 ? -22.007 4.887 -20.178 1.00 46.03 98 LEU A N 1
ATOM 749 C CA . LEU A 1 98 ? -22.442 5.306 -21.528 1.00 46.03 98 LEU A CA 1
ATOM 750 C C . LEU A 1 98 ? -23.582 4.503 -22.180 1.00 46.03 98 LEU A C 1
ATOM 752 O O . LEU A 1 98 ? -23.814 4.693 -23.367 1.00 46.03 98 LEU A O 1
ATOM 756 N N . ASP A 1 99 ? -24.342 3.683 -21.444 1.00 44.25 99 ASP A N 1
ATOM 757 C CA . ASP A 1 99 ? -25.420 2.875 -22.057 1.00 44.25 99 ASP A CA 1
ATOM 758 C C . ASP A 1 99 ? -26.796 2.999 -21.377 1.00 44.25 99 ASP A C 1
ATOM 760 O O . ASP A 1 99 ? -27.510 2.023 -21.174 1.00 44.25 99 ASP A O 1
ATOM 764 N N . SER A 1 100 ? -27.204 4.204 -20.963 1.00 44.66 100 SER A N 1
ATOM 765 C CA . SER A 1 100 ? -28.556 4.396 -20.391 1.00 44.66 100 SER A CA 1
ATOM 766 C C . SER A 1 100 ? -29.314 5.636 -20.863 1.00 44.66 100 SER A C 1
ATOM 768 O O . SER A 1 100 ? -30.320 5.994 -20.259 1.00 44.66 100 SER A O 1
ATOM 770 N N . GLN A 1 101 ? -28.910 6.274 -21.964 1.00 46.50 101 GLN A N 1
ATOM 771 C CA . GLN A 1 101 ? -29.718 7.338 -22.573 1.00 46.50 101 GLN A CA 1
ATOM 772 C C . GLN A 1 101 ? -29.723 7.256 -24.102 1.00 46.50 101 GLN A C 1
ATOM 774 O O . GLN A 1 101 ? -29.083 8.044 -24.789 1.00 46.50 101 GLN A O 1
ATOM 779 N N . LYS A 1 102 ? -30.486 6.297 -24.629 1.00 42.34 102 LYS A N 1
ATOM 780 C CA . LYS A 1 102 ? -31.210 6.417 -25.903 1.00 42.34 102 LYS A CA 1
ATOM 781 C C . LYS A 1 102 ? -32.387 5.438 -25.868 1.00 42.34 102 LYS A C 1
ATOM 783 O O . LYS A 1 102 ? -32.276 4.287 -26.277 1.00 42.34 102 LYS A O 1
ATOM 788 N N . SER A 1 103 ? -33.489 5.902 -25.290 1.00 41.94 103 SER A N 1
ATOM 789 C CA . SER A 1 103 ? -34.846 5.441 -25.605 1.00 41.94 103 SER A CA 1
ATOM 790 C C . SER A 1 103 ? -35.549 6.564 -26.346 1.00 41.94 103 SER A C 1
ATOM 792 O O . SER A 1 103 ? -35.246 7.733 -26.012 1.00 41.94 103 SER A O 1
#

Radius of gyration: 16.02 Å; chains: 1; bounding box: 51×23×40 Å